Protein AF-A0A1I3LS61-F1 (afdb_monomer_lite)

Radius of gyration: 24.33 Å; chains: 1; bounding box: 81×46×61 Å

Secondary structure (DSSP, 8-state):
------------------------GGGGSSS--HHHHHHHH-TT-EEE-TTEEEEE--SS-EEEPPB-TTTT--SS--SSPPPTT--B--EEEEE--SS---EEESS-----EEETTEEEPPS-EEE-SS-TT--EEE-

pLDDT: mean 87.8, std 16.83, range [38.44, 98.31]

Sequence (139 aa):
MRILTFLAALTISASSALAAEEPSGCDKFKWPIERERAALTAPDREKLASGSERPALPSTAVTLGLVTPADARLPTPPERAPKDGSFAGFASFKTAKAGLYTISLSAGAWIDVVQDGHVLKPVAFSGATDCDGIRKTVK

Structure (mmCIF, N/CA/C/O backbone):
data_AF-A0A1I3LS61-F1
#
_entry.id   AF-A0A1I3LS61-F1
#
loop_
_atom_site.group_PDB
_atom_site.id
_atom_site.type_symbol
_atom_site.label_atom_id
_atom_site.label_alt_id
_atom_site.label_comp_id
_atom_site.label_asym_id
_atom_site.label_entity_id
_atom_site.label_seq_id
_atom_site.pdbx_PDB_ins_code
_atom_site.Cartn_x
_atom_site.Cartn_y
_atom_site.Cartn_z
_atom_site.occupancy
_atom_site.B_iso_or_equiv
_atom_site.auth_seq_id
_atom_site.auth_comp_id
_atom_site.auth_asym_id
_atom_site.auth_atom_id
_atom_site.pdbx_PDB_model_num
ATOM 1 N N . MET A 1 1 ? 64.970 28.978 -42.389 1.00 38.44 1 MET A N 1
ATOM 2 C CA . MET A 1 1 ? 64.380 29.593 -41.182 1.00 38.44 1 MET A CA 1
ATOM 3 C C . MET A 1 1 ? 62.872 29.354 -41.237 1.00 38.44 1 MET A C 1
ATOM 5 O O . MET A 1 1 ? 62.193 30.013 -42.008 1.00 38.44 1 MET A O 1
ATOM 9 N N . ARG A 1 2 ? 62.370 28.301 -40.579 1.00 39.59 2 ARG A N 1
ATOM 10 C CA . ARG A 1 2 ? 60.947 27.908 -40.586 1.00 39.59 2 ARG A CA 1
ATOM 11 C C . ARG A 1 2 ? 60.461 27.939 -39.141 1.00 39.59 2 ARG A C 1
ATOM 13 O O . ARG A 1 2 ? 60.892 27.119 -38.341 1.00 39.59 2 ARG A O 1
ATOM 20 N N . ILE A 1 3 ? 59.644 28.934 -38.817 1.00 45.19 3 ILE A N 1
ATOM 21 C CA . ILE A 1 3 ? 59.057 29.126 -37.491 1.00 45.19 3 ILE A CA 1
ATOM 22 C C . ILE A 1 3 ? 57.801 28.247 -37.446 1.00 45.19 3 ILE A C 1
ATOM 24 O O . ILE A 1 3 ? 56.848 28.512 -38.173 1.00 45.19 3 ILE A O 1
ATOM 28 N N . LEU A 1 4 ? 57.832 27.166 -36.662 1.00 46.03 4 LEU A N 1
ATOM 29 C CA . LEU A 1 4 ? 56.646 26.367 -36.342 1.00 46.03 4 LEU A CA 1
ATOM 30 C C . LEU A 1 4 ? 56.021 26.925 -35.062 1.00 46.03 4 LEU A C 1
ATOM 32 O O . LEU A 1 4 ? 56.572 26.766 -33.975 1.00 46.03 4 LEU A O 1
ATOM 36 N N . THR A 1 5 ? 54.864 27.561 -35.192 1.00 50.69 5 THR A N 1
ATOM 37 C CA . THR A 1 5 ? 54.013 27.967 -34.071 1.00 50.69 5 THR A CA 1
ATOM 38 C C . THR A 1 5 ? 53.056 26.813 -33.762 1.00 50.69 5 THR A C 1
ATOM 40 O O . THR A 1 5 ? 52.134 26.554 -34.531 1.00 50.69 5 THR A O 1
ATOM 43 N N . PHE A 1 6 ? 53.277 26.090 -32.661 1.00 49.38 6 PHE A N 1
ATOM 44 C CA . PHE A 1 6 ? 52.322 25.097 -32.156 1.00 49.38 6 PHE A CA 1
ATOM 45 C C . PHE A 1 6 ? 51.316 25.786 -31.227 1.00 49.38 6 PHE A C 1
ATOM 47 O O . PHE A 1 6 ? 51.675 26.266 -30.154 1.00 49.38 6 PHE A O 1
ATOM 54 N N . LEU A 1 7 ? 50.055 25.842 -31.654 1.00 53.06 7 LEU A N 1
ATOM 55 C CA . LEU A 1 7 ? 48.931 26.330 -30.859 1.00 53.06 7 LEU A CA 1
ATOM 56 C C . LEU A 1 7 ? 48.387 25.157 -30.024 1.00 53.06 7 LEU A C 1
ATOM 58 O O . LEU A 1 7 ? 47.778 24.237 -30.567 1.00 53.06 7 LEU A O 1
ATOM 62 N N . ALA A 1 8 ? 48.641 25.155 -28.716 1.00 53.56 8 ALA A N 1
ATOM 63 C CA . ALA A 1 8 ? 48.091 24.158 -27.800 1.00 53.56 8 ALA A CA 1
ATOM 64 C C . ALA A 1 8 ? 46.661 24.560 -27.397 1.00 53.56 8 ALA A C 1
ATOM 66 O O . ALA A 1 8 ? 46.466 25.478 -26.603 1.00 53.56 8 ALA A O 1
ATOM 67 N N . ALA A 1 9 ? 45.658 23.890 -27.966 1.00 54.06 9 ALA A N 1
ATOM 68 C CA . ALA A 1 9 ? 44.264 24.031 -27.559 1.00 54.06 9 ALA A CA 1
ATOM 69 C C . ALA A 1 9 ? 43.999 23.155 -26.323 1.00 54.06 9 ALA A C 1
ATOM 71 O O . ALA A 1 9 ? 44.000 21.928 -26.408 1.00 54.06 9 ALA A O 1
ATOM 72 N N . LEU A 1 10 ? 43.795 23.790 -25.168 1.00 56.31 10 LEU A N 1
ATOM 73 C CA . LEU A 1 10 ? 43.453 23.126 -23.912 1.00 56.31 10 LEU A CA 1
ATOM 74 C C . LEU A 1 10 ? 41.935 22.883 -23.870 1.00 56.31 10 LEU A C 1
ATOM 76 O O . LEU A 1 10 ? 41.158 23.781 -23.550 1.00 56.31 10 LEU A O 1
ATOM 80 N N . THR A 1 11 ? 41.493 21.679 -24.231 1.00 54.91 11 THR A N 1
ATOM 81 C CA . THR A 1 11 ? 40.091 21.263 -24.090 1.00 54.91 11 THR A CA 1
ATOM 82 C C . THR A 1 11 ? 39.807 20.902 -22.633 1.00 54.91 11 THR A C 1
ATOM 84 O O . THR A 1 11 ? 40.302 19.893 -22.134 1.00 54.91 11 THR A O 1
ATOM 87 N N . ILE A 1 12 ? 39.013 21.725 -21.946 1.00 57.09 12 ILE A N 1
ATOM 88 C CA . ILE A 1 12 ? 38.496 21.425 -20.606 1.00 57.09 12 ILE A CA 1
ATOM 89 C C . ILE A 1 12 ? 37.321 20.457 -20.768 1.00 57.09 12 ILE A C 1
ATOM 91 O O . ILE A 1 12 ? 36.214 20.850 -21.131 1.00 57.09 12 ILE A O 1
ATOM 95 N N . SER A 1 13 ? 37.576 19.176 -20.520 1.00 51.88 13 SER A N 1
ATOM 96 C CA . SER A 1 13 ? 36.548 18.142 -20.422 1.00 51.88 13 SER A CA 1
ATOM 97 C C . SER A 1 13 ? 35.765 18.351 -19.124 1.00 51.88 13 SER A C 1
ATOM 99 O O . SER A 1 13 ? 36.249 18.024 -18.041 1.00 51.88 13 SER A O 1
ATOM 101 N N . ALA A 1 14 ? 34.562 18.918 -19.208 1.00 55.56 14 ALA A N 1
ATOM 102 C CA . ALA A 1 14 ? 33.636 18.948 -18.084 1.00 55.56 14 ALA A CA 1
ATOM 103 C C . ALA A 1 14 ? 33.076 17.532 -17.870 1.00 55.56 14 ALA A C 1
ATOM 105 O O . ALA A 1 14 ? 32.108 17.133 -18.514 1.00 55.56 14 ALA A O 1
ATOM 106 N N . SER A 1 15 ? 33.707 16.755 -16.990 1.00 53.47 15 SER A N 1
ATOM 107 C CA . SER A 1 15 ? 33.138 15.501 -16.498 1.00 53.47 15 SER A CA 1
ATOM 108 C C . SER A 1 15 ? 31.867 15.830 -15.723 1.00 53.47 15 SER A C 1
ATOM 110 O O . SER A 1 15 ? 31.925 16.343 -14.606 1.00 53.47 15 SER A O 1
ATOM 112 N N . SER A 1 16 ? 30.709 15.568 -16.324 1.00 52.84 16 SER A N 1
ATOM 113 C CA . SER A 1 16 ? 29.441 15.550 -15.605 1.00 52.84 16 SER A CA 1
ATOM 114 C C . SER A 1 16 ? 29.569 14.518 -14.490 1.00 52.84 16 SER A C 1
ATOM 116 O O . SER A 1 16 ? 29.698 13.324 -14.758 1.00 52.84 16 SER A O 1
ATOM 118 N N . ALA A 1 17 ? 29.589 14.973 -13.240 1.00 48.19 17 ALA A N 1
ATOM 119 C CA . ALA A 1 17 ? 29.419 14.090 -12.104 1.00 48.19 17 ALA A CA 1
ATOM 120 C C . ALA A 1 17 ? 28.024 13.467 -12.231 1.00 48.19 17 ALA A C 1
ATOM 122 O O . ALA A 1 17 ? 27.020 14.111 -11.928 1.00 48.19 17 ALA A O 1
ATOM 123 N N . LEU A 1 18 ? 27.952 12.232 -12.737 1.00 52.84 18 LEU A N 1
ATOM 124 C CA . LEU A 1 18 ? 26.812 11.372 -12.462 1.00 52.84 18 LEU A CA 1
ATOM 125 C C . LEU A 1 18 ? 26.766 11.273 -10.940 1.00 52.84 18 LEU A C 1
ATOM 127 O O . LEU A 1 18 ? 27.695 10.742 -10.330 1.00 52.84 18 LEU A O 1
ATOM 131 N N . ALA A 1 19 ? 25.731 11.847 -10.331 1.00 49.91 19 ALA A N 1
ATOM 132 C CA . ALA A 1 19 ? 25.389 11.517 -8.964 1.00 49.91 19 ALA A CA 1
ATOM 133 C C . ALA A 1 19 ? 25.301 9.990 -8.911 1.00 49.91 19 ALA A C 1
ATOM 135 O O . ALA A 1 19 ? 24.466 9.393 -9.590 1.00 49.91 19 ALA A O 1
ATOM 136 N N . ALA A 1 20 ? 26.229 9.362 -8.195 1.00 45.91 20 ALA A N 1
ATOM 137 C CA . ALA A 1 20 ? 26.089 7.970 -7.837 1.00 45.91 20 ALA A CA 1
ATOM 138 C C . ALA A 1 20 ? 24.802 7.897 -7.013 1.00 45.91 20 ALA A C 1
ATOM 140 O O . ALA A 1 20 ? 24.773 8.395 -5.888 1.00 45.91 20 ALA A O 1
ATOM 141 N N . GLU A 1 21 ? 23.723 7.372 -7.601 1.00 57.03 21 GLU A N 1
ATOM 142 C CA . GLU A 1 21 ? 22.614 6.844 -6.817 1.00 57.03 21 GLU A CA 1
ATOM 143 C C . GLU A 1 21 ? 23.266 5.921 -5.783 1.00 57.03 21 GLU A C 1
ATOM 145 O O . GLU A 1 21 ? 23.951 4.959 -6.148 1.00 57.03 21 GLU A O 1
ATOM 150 N N . GLU A 1 22 ? 23.144 6.276 -4.498 1.00 53.03 22 GLU A N 1
ATOM 151 C CA . GLU A 1 22 ? 23.471 5.366 -3.402 1.00 53.03 22 GLU A CA 1
ATOM 152 C C . GLU A 1 22 ? 22.877 3.997 -3.732 1.00 53.03 22 GLU A C 1
ATOM 154 O O . GLU A 1 22 ? 21.812 3.963 -4.357 1.00 53.03 22 GLU A O 1
ATOM 159 N N . PRO A 1 23 ? 23.547 2.883 -3.380 1.00 54.06 23 PRO A N 1
ATOM 160 C CA . PRO A 1 23 ? 23.115 1.552 -3.775 1.00 54.06 23 PRO A CA 1
ATOM 161 C C . PRO A 1 23 ? 21.721 1.319 -3.208 1.00 54.06 23 PRO A C 1
ATOM 163 O O . PRO A 1 23 ? 21.549 0.935 -2.056 1.00 54.06 23 PRO A O 1
ATOM 166 N N . SER A 1 24 ? 20.715 1.631 -4.017 1.00 67.19 24 SER A N 1
ATOM 167 C CA . SER A 1 24 ? 19.334 1.544 -3.618 1.00 67.19 24 SER A CA 1
ATOM 168 C C . SER A 1 24 ? 19.100 0.062 -3.394 1.00 67.19 24 SER A C 1
ATOM 170 O O . SER A 1 24 ? 19.291 -0.723 -4.326 1.00 67.19 24 SER A O 1
ATOM 172 N N . GLY A 1 25 ? 18.657 -0.340 -2.207 1.00 86.81 25 GLY A N 1
ATOM 173 C CA . GLY A 1 25 ? 18.276 -1.727 -1.924 1.00 86.81 25 GLY A CA 1
ATOM 174 C C . GLY A 1 25 ? 17.092 -2.211 -2.767 1.00 86.81 25 GLY A C 1
ATOM 175 O O . GLY A 1 25 ? 16.535 -3.281 -2.535 1.00 86.81 25 GLY A O 1
ATOM 176 N N . CYS A 1 26 ? 16.683 -1.430 -3.767 1.00 92.12 26 CYS A N 1
ATOM 177 C CA . CYS A 1 26 ? 15.722 -1.785 -4.789 1.00 92.12 26 CYS A CA 1
ATOM 178 C C . CYS A 1 26 ? 16.147 -3.030 -5.591 1.00 92.12 26 CYS A C 1
ATOM 180 O O . CYS A 1 26 ? 15.276 -3.737 -6.093 1.00 92.12 26 CYS A O 1
ATOM 182 N N . ASP A 1 27 ? 17.442 -3.363 -5.654 1.00 92.06 27 ASP A N 1
ATOM 183 C CA . ASP A 1 27 ? 17.935 -4.619 -6.243 1.00 92.06 27 ASP A CA 1
ATOM 184 C C . ASP A 1 27 ? 17.527 -5.869 -5.436 1.00 92.06 27 ASP A C 1
ATOM 186 O O . ASP A 1 27 ? 17.539 -6.982 -5.961 1.00 92.06 27 ASP A O 1
ATOM 190 N N . LYS A 1 28 ? 17.132 -5.709 -4.163 1.00 93.88 28 LYS A N 1
ATOM 191 C CA . LYS A 1 28 ? 16.687 -6.815 -3.296 1.00 93.88 28 LYS A CA 1
ATOM 192 C C . LYS A 1 28 ? 15.271 -7.287 -3.593 1.00 93.88 28 LYS A C 1
ATOM 194 O O . LYS A 1 28 ? 14.823 -8.279 -3.007 1.00 93.88 28 LYS A O 1
ATOM 199 N N . PHE A 1 29 ? 14.545 -6.608 -4.481 1.00 96.19 29 PHE A N 1
ATOM 200 C CA . PHE A 1 29 ? 13.239 -7.088 -4.895 1.00 96.19 29 PHE A CA 1
ATOM 201 C C . PHE A 1 29 ? 13.365 -8.329 -5.786 1.00 96.19 29 PHE A C 1
ATOM 203 O O . PHE A 1 29 ? 14.211 -8.423 -6.666 1.00 96.19 29 PHE A O 1
ATOM 210 N N . LYS A 1 30 ? 12.466 -9.296 -5.586 1.00 97.06 30 LYS A N 1
ATOM 211 C CA . LYS A 1 30 ? 12.414 -10.551 -6.353 1.00 97.06 30 LYS A CA 1
ATOM 212 C C . LYS A 1 30 ? 11.970 -10.358 -7.815 1.00 97.06 30 LYS A C 1
ATOM 214 O O . LYS A 1 30 ? 11.931 -11.330 -8.564 1.00 97.06 30 LYS A O 1
ATOM 219 N N . TRP A 1 31 ? 11.548 -9.153 -8.197 1.00 95.75 31 TRP A N 1
ATOM 220 C CA . TRP A 1 31 ? 11.105 -8.782 -9.542 1.00 95.75 31 TRP A CA 1
ATOM 221 C C . TRP A 1 31 ? 11.282 -7.270 -9.769 1.00 95.75 31 TRP A C 1
ATOM 223 O O . TRP A 1 31 ? 11.422 -6.545 -8.783 1.00 95.75 31 TRP A O 1
ATOM 233 N N . PRO A 1 32 ? 11.246 -6.793 -11.031 1.00 95.69 32 PRO A N 1
ATOM 234 C CA . PRO A 1 32 ? 11.338 -5.364 -11.350 1.00 95.69 32 PRO A CA 1
ATOM 235 C C . PRO A 1 32 ? 10.209 -4.552 -10.697 1.00 95.69 32 PRO A C 1
ATOM 237 O O . PRO A 1 32 ? 9.065 -5.013 -10.674 1.00 95.69 32 PRO A O 1
ATOM 240 N N . ILE A 1 33 ? 10.523 -3.369 -10.160 1.00 96.56 33 ILE A N 1
ATOM 241 C CA . ILE A 1 33 ? 9.583 -2.523 -9.390 1.00 96.56 33 ILE A CA 1
ATOM 242 C C . ILE A 1 33 ? 9.494 -1.077 -9.883 1.00 96.56 33 ILE A C 1
ATOM 244 O O . ILE A 1 33 ? 8.905 -0.223 -9.220 1.00 96.56 33 ILE A O 1
ATOM 248 N N . GLU A 1 34 ? 10.097 -0.768 -11.026 1.00 95.62 34 GLU A N 1
ATOM 249 C CA . GLU A 1 34 ? 10.276 0.598 -11.519 1.00 95.62 34 GLU A CA 1
ATOM 250 C C . GLU A 1 34 ? 8.922 1.270 -11.756 1.00 95.62 34 GLU A C 1
ATOM 252 O O . GLU A 1 34 ? 8.722 2.422 -11.372 1.00 95.62 34 GLU A O 1
ATOM 257 N N . ARG A 1 35 ? 7.961 0.523 -12.317 1.00 96.50 35 ARG A N 1
ATOM 258 C CA . ARG A 1 35 ? 6.592 0.996 -12.551 1.00 96.50 35 ARG A CA 1
ATOM 259 C C . ARG A 1 35 ? 5.894 1.347 -11.238 1.00 96.50 35 ARG A C 1
ATOM 261 O O . ARG A 1 35 ? 5.283 2.408 -11.122 1.00 96.50 35 ARG A O 1
ATOM 268 N N . GLU A 1 36 ? 5.954 0.451 -10.259 1.00 96.81 36 GLU A N 1
ATOM 269 C CA . GLU A 1 36 ? 5.279 0.607 -8.972 1.00 96.81 36 GLU A CA 1
ATOM 270 C C . GLU A 1 36 ? 5.902 1.745 -8.164 1.00 96.81 36 GLU A C 1
ATOM 272 O O . GLU A 1 36 ? 5.172 2.563 -7.606 1.00 96.81 36 GLU A O 1
ATOM 277 N N . ARG A 1 37 ? 7.237 1.834 -8.138 1.00 97.19 37 ARG A N 1
ATOM 278 C CA . ARG A 1 37 ? 7.965 2.923 -7.479 1.00 97.19 37 ARG A CA 1
ATOM 279 C C . ARG A 1 37 ? 7.637 4.263 -8.123 1.00 97.19 37 ARG A C 1
ATOM 281 O O . ARG A 1 37 ? 7.280 5.184 -7.399 1.00 97.19 37 ARG A O 1
ATOM 288 N N . ALA A 1 38 ? 7.670 4.354 -9.455 1.00 97.25 38 ALA A N 1
ATOM 289 C CA . ALA A 1 38 ? 7.326 5.580 -10.173 1.00 97.25 38 ALA A CA 1
ATOM 290 C C . ALA A 1 38 ? 5.905 6.057 -9.838 1.00 97.25 38 ALA A C 1
ATOM 292 O O . ALA A 1 38 ? 5.714 7.231 -9.522 1.00 97.25 38 ALA A O 1
ATOM 293 N N . ALA A 1 39 ? 4.924 5.146 -9.822 1.00 97.62 39 ALA A N 1
ATOM 294 C CA . ALA A 1 39 ? 3.557 5.472 -9.421 1.00 97.62 39 ALA A CA 1
ATOM 295 C C . ALA A 1 39 ? 3.480 5.931 -7.952 1.00 97.62 39 ALA A C 1
ATOM 297 O O . ALA A 1 39 ? 2.806 6.911 -7.645 1.00 97.62 39 ALA A O 1
ATOM 298 N N . LEU A 1 40 ? 4.188 5.257 -7.038 1.00 97.75 40 LEU A N 1
ATOM 299 C CA . LEU A 1 40 ? 4.201 5.594 -5.611 1.00 97.75 40 LEU A CA 1
ATOM 300 C C . LEU A 1 40 ? 4.915 6.913 -5.296 1.00 97.75 40 LEU A C 1
ATOM 302 O O . LEU A 1 40 ? 4.609 7.511 -4.267 1.00 97.75 40 LEU A O 1
ATOM 306 N N . THR A 1 41 ? 5.828 7.383 -6.145 1.00 96.56 41 THR A N 1
ATOM 307 C CA . THR A 1 41 ? 6.524 8.670 -5.977 1.00 96.56 41 THR A CA 1
ATOM 308 C C . THR A 1 41 ? 5.896 9.813 -6.769 1.00 96.56 41 THR A C 1
ATOM 310 O O . THR A 1 41 ? 6.294 10.963 -6.589 1.00 96.56 41 THR A O 1
ATOM 313 N N . ALA A 1 42 ? 4.919 9.528 -7.631 1.00 97.56 42 ALA A N 1
ATOM 314 C CA . ALA A 1 42 ? 4.281 10.540 -8.457 1.00 97.56 42 ALA A CA 1
ATOM 315 C C . ALA A 1 42 ? 3.521 11.588 -7.605 1.00 97.56 42 ALA A C 1
ATOM 317 O O . ALA A 1 42 ? 3.004 11.276 -6.519 1.00 97.56 42 ALA A O 1
ATOM 318 N N . PRO A 1 43 ? 3.458 12.853 -8.060 1.00 96.50 43 PRO A N 1
ATOM 319 C CA . PRO A 1 43 ? 2.778 13.927 -7.335 1.00 96.50 43 PRO A CA 1
ATOM 320 C C . PRO A 1 43 ? 1.248 13.906 -7.498 1.00 96.50 43 PRO A C 1
ATOM 322 O O . PRO A 1 43 ? 0.550 14.588 -6.756 1.00 96.50 43 PRO A O 1
ATOM 325 N N . ASP A 1 44 ? 0.717 13.127 -8.439 1.00 95.94 44 ASP A N 1
ATOM 326 C CA . ASP A 1 44 ? -0.699 13.058 -8.828 1.00 95.94 44 ASP A CA 1
ATOM 327 C C . ASP A 1 44 ? -1.525 12.047 -8.007 1.00 95.94 44 ASP A C 1
ATOM 329 O O . ASP A 1 44 ? -2.623 11.645 -8.399 1.00 95.94 44 ASP A O 1
ATOM 333 N N . ARG A 1 45 ? -1.006 11.630 -6.847 1.00 96.81 45 ARG A N 1
ATOM 334 C CA . ARG A 1 45 ? -1.658 10.650 -5.977 1.00 96.81 45 ARG A CA 1
ATOM 335 C C . ARG A 1 45 ? -2.868 11.254 -5.279 1.00 96.81 45 ARG A C 1
ATOM 337 O O . ARG A 1 45 ? -2.730 12.083 -4.375 1.00 96.81 45 ARG A O 1
ATOM 344 N N . 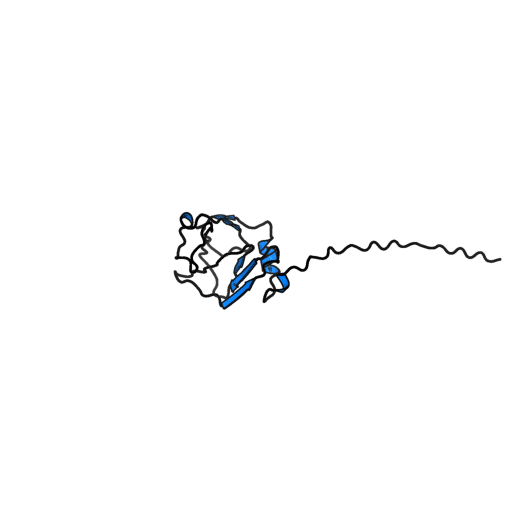GLU A 1 46 ? -4.055 10.775 -5.639 1.00 96.62 46 GLU A N 1
ATOM 345 C CA . GLU A 1 46 ? -5.289 11.122 -4.934 1.00 96.62 46 GLU A CA 1
ATOM 346 C C . GLU A 1 46 ? -5.202 10.687 -3.461 1.00 96.62 46 GLU A C 1
ATOM 348 O O . GLU A 1 46 ? -4.673 9.621 -3.133 1.00 96.62 46 GLU A O 1
ATOM 353 N N . LYS A 1 47 ? -5.748 11.505 -2.557 1.00 97.94 47 LYS A N 1
ATOM 354 C CA . LYS A 1 47 ? -5.902 11.150 -1.144 1.00 97.94 47 LYS A CA 1
ATOM 355 C C . LYS A 1 47 ? -7.246 10.462 -0.924 1.00 97.94 47 LYS A C 1
ATOM 357 O O . LYS A 1 47 ? -8.291 11.040 -1.211 1.00 97.94 47 LYS A O 1
ATOM 362 N N . LEU A 1 48 ? -7.219 9.263 -0.356 1.00 98.31 48 LEU A N 1
ATOM 363 C CA . LEU A 1 48 ? -8.408 8.528 0.065 1.00 98.31 48 LEU A CA 1
ATOM 364 C C . LEU A 1 48 ? -8.494 8.533 1.588 1.00 98.31 48 LEU A C 1
ATOM 366 O O . LEU A 1 48 ? -7.521 8.200 2.258 1.00 98.31 48 LEU A O 1
ATOM 370 N N . ALA A 1 49 ? -9.652 8.874 2.147 1.00 98.19 49 ALA A N 1
ATOM 371 C CA . ALA A 1 49 ? -9.914 8.632 3.564 1.00 98.19 49 ALA A CA 1
ATOM 372 C C . ALA A 1 49 ? -10.134 7.129 3.810 1.00 98.19 49 ALA A C 1
ATOM 374 O O . ALA A 1 49 ? -10.604 6.422 2.913 1.00 98.19 49 ALA A O 1
ATOM 375 N N . SER A 1 50 ? -9.849 6.638 5.018 1.00 98.19 50 SER A N 1
ATOM 376 C CA . SER A 1 50 ? -10.257 5.280 5.396 1.00 98.19 50 SER A CA 1
ATOM 377 C C . SER A 1 50 ? -11.768 5.103 5.221 1.00 98.19 50 SER A C 1
ATOM 379 O O . SER A 1 50 ? -12.543 5.995 5.562 1.00 98.19 50 SER A O 1
ATOM 381 N N . GLY A 1 51 ? -12.180 3.960 4.677 1.00 97.88 51 GLY A N 1
ATOM 382 C CA . GLY A 1 51 ? -13.571 3.672 4.335 1.00 97.88 51 GLY A CA 1
ATOM 383 C C . GLY A 1 51 ? -14.033 4.266 3.006 1.00 97.88 51 GLY A C 1
ATOM 384 O O . GLY A 1 51 ? -15.208 4.143 2.671 1.00 97.88 51 GLY A O 1
ATOM 385 N N . SER A 1 52 ? -13.136 4.890 2.231 1.00 97.88 52 SER A N 1
ATOM 386 C CA . SER A 1 52 ? -13.476 5.371 0.889 1.00 97.88 52 SER A CA 1
ATOM 387 C C . SER A 1 52 ? -13.881 4.215 -0.017 1.00 97.88 52 SER A C 1
ATOM 389 O O . SER A 1 52 ? -13.167 3.220 -0.132 1.00 97.88 52 SER A O 1
ATOM 391 N N . GLU A 1 53 ? -14.974 4.408 -0.743 1.00 97.12 53 GLU A N 1
ATOM 392 C CA . GLU A 1 53 ? -15.425 3.498 -1.785 1.00 97.12 53 GLU A CA 1
ATOM 393 C C . GLU A 1 53 ? -15.243 4.131 -3.162 1.00 97.12 53 GLU A C 1
ATOM 395 O O . GLU A 1 53 ? -15.527 5.315 -3.358 1.00 97.12 53 GLU A O 1
ATOM 400 N N . ARG A 1 54 ? -14.761 3.344 -4.128 1.00 97.00 54 ARG A N 1
ATOM 401 C CA . ARG A 1 54 ? -14.542 3.783 -5.507 1.00 97.00 54 ARG A CA 1
ATOM 402 C C . ARG A 1 54 ? -15.184 2.821 -6.505 1.00 97.00 54 ARG A C 1
ATOM 404 O O . ARG A 1 54 ? -15.177 1.608 -6.291 1.00 97.00 54 ARG A O 1
ATOM 411 N N . PRO A 1 55 ? -15.728 3.331 -7.623 1.00 96.00 55 PRO A N 1
ATOM 412 C CA . PRO A 1 55 ? -16.388 2.483 -8.612 1.00 96.00 55 PRO A CA 1
ATOM 413 C C . PRO A 1 55 ? -15.404 1.548 -9.327 1.00 96.00 55 PRO A C 1
ATOM 415 O O . PRO A 1 55 ? -15.780 0.445 -9.712 1.00 96.00 55 PRO A O 1
ATOM 418 N N . ALA A 1 56 ? -14.144 1.959 -9.475 1.00 95.12 56 ALA A N 1
ATOM 419 C CA . ALA A 1 56 ? -13.100 1.222 -10.177 1.00 95.12 56 ALA A CA 1
ATOM 420 C C . ALA A 1 56 ? -11.736 1.434 -9.510 1.00 95.12 56 ALA A C 1
ATOM 422 O O . ALA A 1 56 ? -11.554 2.374 -8.733 1.00 95.12 56 ALA A O 1
ATOM 423 N N . LEU A 1 57 ? -10.783 0.563 -9.842 1.00 94.50 57 LEU A N 1
ATOM 424 C CA . LEU A 1 57 ? -9.383 0.706 -9.444 1.00 94.50 57 LEU A CA 1
ATOM 425 C C . LEU A 1 57 ? -8.775 2.011 -9.995 1.00 94.50 57 LEU A C 1
ATOM 427 O O . LEU A 1 57 ? -9.085 2.392 -11.128 1.00 94.50 57 LEU A O 1
ATOM 431 N N . PRO A 1 58 ? -7.902 2.686 -9.228 1.00 93.44 58 PRO A N 1
ATOM 432 C CA . PRO A 1 58 ? -7.285 3.931 -9.661 1.00 93.44 58 PRO A CA 1
ATOM 433 C C . PRO A 1 58 ? -6.268 3.675 -10.782 1.00 93.44 58 PRO A C 1
ATOM 435 O O . PRO A 1 58 ? -5.598 2.641 -10.818 1.00 93.44 58 PRO A O 1
ATOM 438 N N . SER A 1 59 ? -6.136 4.633 -11.701 1.00 92.62 59 SER A N 1
ATOM 439 C CA . SER A 1 59 ? -5.122 4.598 -12.766 1.00 92.62 59 SER A CA 1
ATOM 440 C C . SER A 1 59 ? -3.727 5.005 -12.283 1.00 92.62 59 SER A C 1
ATOM 442 O O . SER A 1 59 ? -2.738 4.706 -12.950 1.00 92.62 59 SER A O 1
ATOM 444 N N . THR A 1 60 ? -3.648 5.678 -11.134 1.00 95.38 60 THR A N 1
ATOM 445 C CA . THR A 1 60 ? -2.421 6.126 -10.463 1.00 95.38 60 THR A CA 1
ATOM 446 C C . THR A 1 60 ? -2.357 5.545 -9.049 1.00 95.38 60 THR A C 1
ATOM 448 O O . THR A 1 60 ? -3.295 4.890 -8.585 1.00 95.38 60 THR A O 1
ATOM 451 N N . ALA A 1 61 ? -1.239 5.741 -8.345 1.00 97.44 61 ALA A N 1
ATOM 452 C CA . ALA A 1 61 ? -1.192 5.387 -6.931 1.00 97.44 61 ALA A CA 1
ATOM 453 C C . ALA A 1 61 ? -2.071 6.338 -6.102 1.00 97.44 61 ALA A C 1
ATOM 455 O O . ALA A 1 61 ? -2.366 7.462 -6.500 1.00 97.44 61 ALA A O 1
ATOM 456 N N . VAL A 1 62 ? -2.450 5.896 -4.908 1.00 98.19 62 VAL A N 1
ATOM 457 C CA . VAL A 1 62 ? -3.247 6.688 -3.966 1.00 98.19 62 VAL A CA 1
ATOM 458 C C . VAL A 1 62 ? -2.512 6.835 -2.643 1.00 98.19 62 VAL A C 1
ATOM 460 O O . VAL A 1 62 ? -1.714 5.982 -2.255 1.00 98.19 62 VAL A O 1
ATOM 463 N N . THR A 1 63 ? -2.804 7.916 -1.929 1.00 98.19 63 THR A N 1
ATOM 464 C CA . THR A 1 63 ? -2.416 8.087 -0.529 1.00 98.19 63 THR A CA 1
ATOM 465 C C . THR A 1 63 ? -3.607 7.720 0.346 1.00 98.19 63 THR A C 1
ATOM 467 O O . THR A 1 63 ? -4.585 8.463 0.398 1.00 98.19 63 THR A O 1
ATOM 470 N N . LEU A 1 64 ? -3.537 6.582 1.035 1.00 98.12 64 LEU A N 1
ATOM 471 C CA . LEU A 1 64 ? -4.576 6.172 1.979 1.00 98.12 64 LEU A CA 1
ATOM 472 C C . LEU A 1 64 ? -4.333 6.822 3.346 1.00 98.12 64 LEU A C 1
ATOM 474 O O . LEU A 1 64 ? -3.301 6.598 3.977 1.00 98.12 64 LEU A O 1
ATOM 478 N N . GLY A 1 65 ? -5.296 7.615 3.806 1.00 97.94 65 GLY A N 1
ATOM 479 C CA . GLY A 1 65 ? -5.335 8.134 5.164 1.00 97.94 65 GLY A CA 1
ATOM 480 C C . GLY A 1 65 ? -5.627 7.009 6.152 1.00 97.94 65 GLY A C 1
ATOM 481 O O . GLY A 1 65 ? -6.636 6.314 6.023 1.00 97.94 65 GLY A O 1
ATOM 482 N N . LEU A 1 66 ? -4.746 6.846 7.136 1.00 97.94 66 LEU A N 1
ATOM 483 C CA . LEU A 1 66 ? -4.905 5.878 8.215 1.00 97.94 66 LEU A CA 1
ATOM 484 C C . LEU A 1 66 ? -5.409 6.579 9.477 1.00 97.94 66 LEU A C 1
ATOM 486 O O . LEU A 1 66 ? -5.067 7.731 9.743 1.00 97.94 66 LEU A O 1
ATOM 490 N N . VAL A 1 67 ? -6.215 5.868 10.254 1.00 98.00 67 VAL A N 1
ATOM 491 C CA . VAL A 1 67 ? -6.799 6.320 11.523 1.00 98.00 67 VAL A CA 1
ATOM 492 C C . VAL A 1 67 ? -6.470 5.315 12.628 1.00 98.00 67 VAL A C 1
ATOM 494 O O . VAL A 1 67 ? -5.763 4.331 12.391 1.00 98.00 67 VAL A O 1
ATOM 497 N N . THR A 1 68 ? -6.943 5.550 13.855 1.00 96.38 68 THR A N 1
ATOM 498 C CA . THR A 1 68 ? -6.757 4.570 14.933 1.00 96.38 68 THR A CA 1
ATOM 499 C C . THR A 1 68 ? -7.409 3.231 14.552 1.00 96.38 68 THR A C 1
ATOM 501 O O . THR A 1 68 ? -8.413 3.223 13.835 1.00 96.38 68 THR A O 1
ATOM 504 N N . PRO A 1 69 ? -6.894 2.079 15.021 1.00 94.38 69 PRO A N 1
ATOM 505 C CA . PRO A 1 69 ? -7.474 0.780 14.686 1.00 94.38 69 PRO A CA 1
ATOM 506 C C . PRO A 1 69 ? -8.956 0.663 15.054 1.00 94.38 69 PRO A C 1
ATOM 508 O O . PRO A 1 69 ? -9.722 0.051 14.314 1.00 94.38 69 PRO A O 1
ATOM 511 N N . ALA A 1 70 ? -9.371 1.294 16.158 1.00 92.44 70 ALA A N 1
ATOM 512 C CA . ALA A 1 70 ? -10.775 1.367 16.533 1.00 92.44 70 ALA A CA 1
ATOM 513 C C . ALA A 1 70 ? -11.577 2.125 15.465 1.00 92.44 70 ALA A C 1
ATOM 515 O O . ALA A 1 70 ? -12.543 1.584 14.926 1.00 92.44 70 ALA A O 1
ATOM 516 N N . ASP A 1 71 ? -11.165 3.345 15.113 1.00 96.12 71 ASP A N 1
ATOM 517 C CA . ASP A 1 71 ? -11.880 4.227 14.176 1.00 96.12 71 ASP A CA 1
ATOM 518 C C . ASP A 1 71 ? -11.850 3.756 12.725 1.00 96.12 71 ASP A C 1
ATOM 520 O O . ASP A 1 71 ? -12.716 4.137 11.942 1.00 96.12 71 ASP A O 1
ATOM 524 N N . ALA A 1 72 ? -10.899 2.894 12.364 1.00 95.88 72 ALA A N 1
ATOM 525 C CA . ALA A 1 72 ? -10.782 2.366 11.011 1.00 95.88 72 ALA A CA 1
ATOM 526 C C . ALA A 1 72 ? -12.004 1.544 10.590 1.00 95.88 72 ALA A C 1
ATOM 528 O O . ALA A 1 72 ? -12.255 1.448 9.391 1.00 95.88 72 ALA A O 1
ATOM 529 N N . ARG A 1 73 ? -12.742 0.966 11.558 1.00 95.06 73 ARG A N 1
ATOM 530 C CA . ARG A 1 73 ? -13.956 0.158 11.334 1.00 95.06 73 ARG A CA 1
ATOM 531 C C . ARG A 1 73 ? -13.770 -0.813 10.157 1.00 95.06 73 ARG A C 1
ATOM 533 O O . ARG A 1 73 ? -14.564 -0.826 9.219 1.00 95.06 73 ARG A O 1
ATOM 540 N N . LEU A 1 74 ? -12.668 -1.570 10.193 1.00 94.81 74 LEU A N 1
ATOM 541 C CA . LEU A 1 74 ? -12.291 -2.482 9.115 1.00 94.81 74 LEU A CA 1
ATOM 542 C C . LEU A 1 74 ? -13.438 -3.468 8.818 1.00 94.81 74 LEU A C 1
ATOM 544 O O . LEU A 1 74 ? -14.072 -3.955 9.757 1.00 94.81 74 LEU A O 1
ATOM 548 N N . PRO A 1 75 ? -13.694 -3.792 7.537 1.00 92.88 75 PRO A N 1
ATOM 549 C CA . PRO A 1 75 ? -14.798 -4.673 7.149 1.00 92.88 75 PRO A CA 1
ATOM 550 C C . PRO A 1 75 ? -14.596 -6.119 7.621 1.00 92.88 75 PRO A C 1
ATOM 552 O O . PRO A 1 75 ? -15.560 -6.870 7.744 1.00 92.88 75 PRO A O 1
ATOM 555 N N . THR A 1 76 ? -13.351 -6.504 7.894 1.00 92.50 76 THR A N 1
ATOM 556 C CA . THR A 1 76 ? -12.967 -7.793 8.467 1.00 92.50 76 THR A CA 1
ATOM 557 C C . THR A 1 76 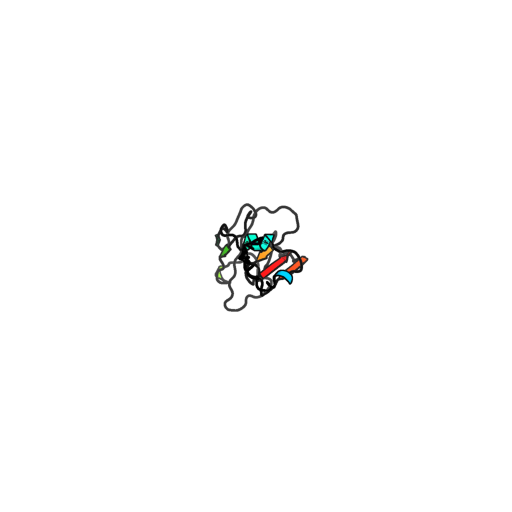? -11.945 -7.569 9.581 1.00 92.50 76 THR A C 1
ATOM 559 O O . THR A 1 76 ? -11.191 -6.590 9.532 1.00 92.50 76 THR A O 1
ATOM 562 N N . PRO A 1 77 ? -11.863 -8.468 10.578 1.00 92.44 77 PRO A N 1
ATOM 563 C CA . PRO A 1 77 ? -10.736 -8.480 11.500 1.00 92.44 77 PRO A CA 1
ATOM 564 C C . PRO A 1 77 ? -9.411 -8.592 10.725 1.00 92.44 77 PRO A C 1
ATOM 566 O O . PRO A 1 77 ? -9.357 -9.347 9.751 1.00 92.44 77 PRO A O 1
ATOM 569 N N . PRO A 1 78 ? -8.356 -7.863 11.125 1.00 90.81 78 PRO A N 1
ATOM 570 C CA . PRO A 1 78 ? -7.062 -7.957 10.461 1.00 90.81 78 PRO A CA 1
ATOM 571 C C . PRO A 1 78 ? -6.433 -9.332 10.706 1.00 90.81 78 PRO A C 1
ATOM 573 O O . PRO A 1 78 ? -6.496 -9.849 11.825 1.00 90.81 78 PRO A O 1
ATOM 576 N N . GLU A 1 79 ? -5.773 -9.911 9.697 1.00 91.19 79 GLU A N 1
ATOM 577 C CA . GLU A 1 79 ? -5.126 -11.230 9.854 1.00 91.19 79 GLU A CA 1
ATOM 578 C C . GLU A 1 79 ? -3.961 -11.184 10.848 1.00 91.19 79 GLU A C 1
ATOM 580 O O . GLU A 1 79 ? -3.644 -12.166 11.523 1.00 91.19 79 GLU A O 1
ATOM 585 N N . ARG A 1 80 ? -3.316 -10.019 10.955 1.00 88.00 80 ARG A N 1
ATOM 586 C CA . ARG A 1 80 ? -2.266 -9.764 11.932 1.00 88.00 80 ARG A CA 1
ATOM 587 C C . ARG A 1 80 ? -2.761 -8.795 12.991 1.00 88.00 80 ARG A C 1
ATOM 589 O O . ARG A 1 80 ? -3.122 -7.663 12.678 1.00 88.00 80 ARG A O 1
ATOM 596 N N . ALA A 1 81 ? -2.657 -9.214 14.251 1.00 87.69 81 ALA A N 1
ATOM 597 C CA . ALA A 1 81 ? -2.940 -8.354 15.392 1.00 87.69 81 ALA A CA 1
ATOM 598 C C . ALA A 1 81 ? -2.169 -7.017 15.275 1.00 87.69 81 ALA A C 1
ATOM 600 O O . ALA A 1 81 ? -0.939 -7.036 15.101 1.00 87.69 81 ALA A O 1
ATOM 601 N N . PRO A 1 82 ? -2.866 -5.867 15.351 1.00 88.06 82 PRO A N 1
ATOM 602 C CA . PRO A 1 82 ? -2.224 -4.563 15.369 1.00 88.06 82 PRO A CA 1
ATOM 603 C C . PRO A 1 82 ? -1.270 -4.453 16.560 1.00 88.06 82 PRO A C 1
ATOM 605 O O . PRO A 1 82 ? -1.560 -4.941 17.649 1.00 88.06 82 PRO A O 1
ATOM 608 N N . LYS A 1 83 ? -0.126 -3.800 16.354 1.00 90.88 83 LYS A N 1
ATOM 609 C CA . LYS A 1 83 ? 0.753 -3.409 17.464 1.00 90.88 83 LYS A CA 1
ATOM 610 C C . LYS A 1 83 ? 0.212 -2.138 18.118 1.00 90.88 83 LYS A C 1
ATOM 612 O O . LYS A 1 83 ? -0.445 -1.339 17.444 1.00 90.88 83 LYS A O 1
ATOM 617 N N . ASP A 1 84 ? 0.556 -1.906 19.377 1.00 89.94 84 ASP A N 1
ATOM 618 C CA . ASP A 1 84 ? 0.235 -0.645 20.048 1.00 89.94 84 ASP A CA 1
ATOM 619 C C . ASP A 1 84 ? 0.789 0.555 19.267 1.00 89.94 84 ASP A C 1
ATOM 621 O O . ASP A 1 84 ? 1.882 0.501 18.698 1.00 89.94 84 ASP A O 1
ATOM 625 N N . GLY A 1 85 ? -0.001 1.629 19.193 1.00 92.25 85 GLY A N 1
ATOM 626 C CA . GLY A 1 85 ? 0.345 2.839 18.438 1.00 92.25 85 GLY A CA 1
ATOM 627 C C . GLY A 1 85 ? 0.327 2.686 16.911 1.00 92.25 85 GLY A C 1
ATOM 628 O O . GLY A 1 85 ? 0.743 3.605 16.209 1.00 92.25 85 GLY A O 1
ATOM 629 N N . SER A 1 86 ? -0.132 1.548 16.377 1.00 95.44 86 SER A N 1
ATOM 630 C CA . SER A 1 86 ? -0.341 1.391 14.934 1.00 95.44 86 SER A CA 1
ATOM 631 C C . SER A 1 86 ? -1.607 2.103 14.451 1.00 95.44 86 SER A C 1
ATOM 633 O O . SER A 1 86 ? -2.484 2.465 15.233 1.00 95.44 86 SER A O 1
ATOM 635 N N . PHE A 1 87 ? -1.695 2.283 13.136 1.00 96.94 87 PHE A N 1
ATOM 636 C CA . PHE A 1 87 ? -2.851 2.847 12.450 1.00 96.94 87 PHE A CA 1
ATOM 637 C C . PHE A 1 87 ? -3.417 1.823 11.470 1.00 96.94 87 PHE A C 1
ATOM 639 O O . PHE A 1 87 ? -2.704 0.922 11.020 1.00 96.94 87 PHE A O 1
ATOM 646 N N . ALA A 1 88 ? -4.685 1.985 11.112 1.00 97.38 88 ALA A N 1
ATOM 647 C CA . ALA A 1 88 ? -5.357 1.147 10.134 1.00 97.38 88 ALA A CA 1
ATOM 648 C C . ALA A 1 88 ? -6.217 1.988 9.190 1.00 97.38 88 ALA A C 1
ATOM 650 O O . ALA A 1 88 ? -6.593 3.122 9.486 1.00 97.38 88 ALA A O 1
ATOM 651 N N . GLY A 1 89 ? -6.527 1.414 8.038 1.00 97.56 89 GLY A N 1
ATOM 652 C CA . GLY A 1 89 ? -7.463 1.991 7.096 1.00 97.56 89 GLY A CA 1
ATOM 653 C C . GLY A 1 89 ? -7.731 1.040 5.947 1.00 97.56 89 GLY A C 1
ATOM 654 O O . GLY A 1 89 ? -7.001 0.068 5.752 1.00 97.56 89 GLY A O 1
ATOM 655 N N . PHE A 1 90 ? -8.784 1.321 5.191 1.00 97.94 90 PHE A N 1
ATOM 656 C CA . PHE A 1 90 ? -9.140 0.538 4.014 1.00 97.94 90 PHE A CA 1
ATOM 657 C C . PHE A 1 90 ? -9.763 1.419 2.933 1.00 97.94 90 PHE A C 1
ATOM 659 O O . PHE A 1 90 ? -10.250 2.515 3.213 1.00 97.94 90 PHE A O 1
ATOM 666 N N . ALA A 1 91 ? -9.766 0.918 1.703 1.00 97.56 91 ALA A N 1
ATOM 667 C CA . ALA A 1 91 ? -10.572 1.442 0.610 1.00 97.56 91 ALA A CA 1
ATOM 668 C C . ALA A 1 91 ? -11.213 0.263 -0.130 1.00 97.56 91 ALA A C 1
ATOM 670 O O . ALA A 1 91 ? -10.591 -0.795 -0.253 1.00 97.56 91 ALA A O 1
ATOM 671 N N . SER A 1 92 ? -12.446 0.433 -0.604 1.00 97.19 92 SER A N 1
ATOM 672 C CA . SER A 1 92 ? -13.157 -0.570 -1.399 1.00 97.19 92 SER A CA 1
ATOM 673 C C . SER A 1 92 ? -13.242 -0.145 -2.863 1.00 97.19 92 SER A C 1
ATOM 675 O O . SER A 1 92 ? -13.397 1.033 -3.189 1.00 97.19 92 SER A O 1
ATOM 677 N N . PHE A 1 93 ? -13.164 -1.126 -3.758 1.00 96.00 93 PHE A N 1
ATOM 678 C CA . PHE A 1 93 ? -13.291 -0.928 -5.198 1.00 96.00 93 PHE A CA 1
ATOM 679 C C . PHE A 1 93 ? -14.398 -1.843 -5.714 1.00 96.00 93 PHE A C 1
ATOM 681 O O . PHE A 1 93 ? -14.311 -3.059 -5.564 1.00 96.00 93 PHE A O 1
ATOM 688 N N . LYS A 1 94 ? -15.458 -1.269 -6.295 1.00 94.88 94 LYS A N 1
ATOM 689 C CA . LYS A 1 94 ? -16.642 -2.037 -6.721 1.00 94.88 94 LYS A CA 1
ATOM 690 C C . LYS A 1 94 ? -16.388 -2.927 -7.929 1.00 94.88 94 LYS A C 1
ATOM 692 O O . LYS A 1 94 ? -17.063 -3.938 -8.090 1.00 94.88 94 LYS A O 1
ATOM 697 N N . THR A 1 95 ? -15.454 -2.536 -8.791 1.00 92.06 95 THR A N 1
ATOM 698 C CA . THR A 1 95 ? -15.135 -3.287 -10.001 1.00 92.06 95 THR A CA 1
ATOM 699 C C . THR A 1 95 ? -13.641 -3.560 -10.088 1.00 92.06 95 THR A C 1
ATOM 701 O O . THR A 1 95 ? -12.803 -2.665 -9.966 1.00 92.06 95 THR A O 1
AT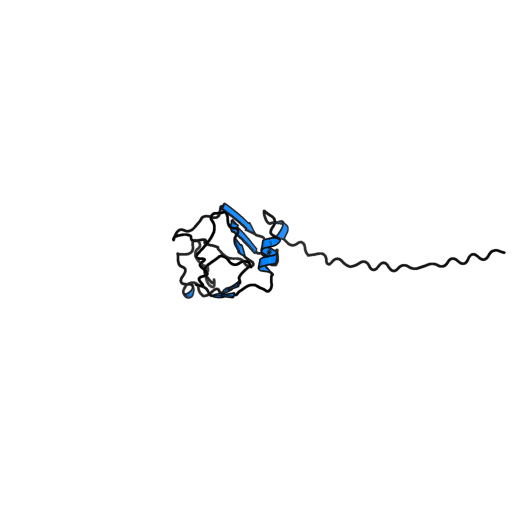OM 704 N N . ALA A 1 96 ? -13.323 -4.828 -10.323 1.00 91.56 96 ALA A N 1
ATOM 705 C CA . ALA A 1 96 ? -11.999 -5.323 -10.649 1.00 91.56 96 ALA A CA 1
ATOM 706 C C . ALA A 1 96 ? -12.164 -6.408 -11.719 1.00 91.56 96 ALA A C 1
ATOM 708 O O . ALA A 1 96 ? -13.116 -7.187 -11.691 1.00 91.56 96 ALA A O 1
ATOM 709 N N . LYS A 1 97 ? -11.259 -6.448 -12.697 1.00 94.38 97 LYS A N 1
ATOM 710 C CA . LYS A 1 97 ? -11.237 -7.526 -13.697 1.00 94.38 97 LYS A CA 1
ATOM 711 C C . LYS A 1 97 ? -10.670 -8.799 -13.063 1.00 94.38 97 LYS A C 1
ATOM 713 O O . LYS A 1 97 ? -9.825 -8.712 -12.176 1.00 94.38 97 LYS A O 1
ATOM 718 N N . ALA A 1 98 ? -11.079 -9.975 -13.526 1.00 94.50 98 ALA A N 1
ATOM 719 C CA . ALA A 1 98 ? -10.430 -11.212 -13.096 1.00 94.50 98 ALA A CA 1
ATOM 720 C C . ALA A 1 98 ? -8.944 -11.196 -13.497 1.00 94.50 98 ALA A C 1
ATOM 722 O O . ALA A 1 98 ? -8.613 -10.857 -14.635 1.00 94.50 98 ALA A O 1
ATOM 723 N N . GLY A 1 99 ? -8.054 -11.543 -12.569 1.00 95.31 99 GLY A N 1
ATOM 724 C CA . GLY A 1 99 ? -6.617 -11.561 -12.821 1.00 95.31 99 GLY A CA 1
ATOM 725 C C . GLY A 1 99 ? -5.780 -11.502 -11.550 1.00 95.31 99 GLY A C 1
ATOM 726 O O . GLY A 1 99 ? -6.306 -11.395 -10.444 1.00 95.31 99 GLY A O 1
ATOM 727 N N . LEU A 1 100 ? -4.461 -11.571 -11.734 1.00 95.06 100 LEU A N 1
ATOM 728 C CA . LEU A 1 100 ? -3.489 -11.376 -10.666 1.00 95.06 100 LEU A CA 1
ATOM 729 C C . LEU A 1 100 ? -3.221 -9.881 -10.482 1.00 95.06 100 LEU A C 1
ATOM 731 O O . LEU A 1 100 ? -2.905 -9.180 -11.446 1.00 95.06 100 LEU A O 1
ATOM 735 N N . TYR A 1 101 ? -3.306 -9.411 -9.242 1.00 95.88 101 TYR A N 1
ATOM 736 C CA . TYR A 1 101 ? -3.053 -8.021 -8.885 1.00 95.88 101 TYR A CA 1
ATOM 737 C C . TYR A 1 101 ? -1.744 -7.898 -8.130 1.00 95.88 101 TYR A C 1
ATOM 739 O O . TYR A 1 101 ? -1.416 -8.743 -7.312 1.00 95.88 101 TYR A O 1
ATOM 747 N N . THR A 1 102 ? -1.006 -6.823 -8.392 1.00 96.62 102 THR A N 1
ATOM 748 C CA . THR A 1 102 ? 0.145 -6.450 -7.566 1.00 96.62 102 THR A CA 1
ATOM 749 C C . THR A 1 102 ? -0.229 -5.236 -6.730 1.00 96.62 102 THR A C 1
ATOM 751 O O . THR A 1 102 ? -0.624 -4.210 -7.283 1.00 96.62 102 THR A O 1
ATOM 754 N N . ILE A 1 103 ? -0.090 -5.339 -5.411 1.00 97.50 103 ILE A N 1
ATOM 755 C CA . ILE A 1 103 ? -0.302 -4.240 -4.466 1.00 97.50 103 ILE A CA 1
ATOM 756 C C . ILE A 1 103 ? 1.053 -3.842 -3.899 1.00 97.50 103 ILE A C 1
ATOM 758 O O . ILE A 1 103 ? 1.730 -4.644 -3.253 1.00 97.50 103 ILE A O 1
ATOM 762 N N . SER A 1 104 ? 1.438 -2.590 -4.126 1.00 97.94 104 SER A N 1
ATOM 763 C CA . SER A 1 104 ? 2.718 -2.040 -3.683 1.00 97.94 104 SER A CA 1
ATOM 764 C C . SER A 1 104 ? 2.506 -0.899 -2.700 1.00 97.94 104 SER A C 1
ATOM 766 O O . SER A 1 104 ? 1.606 -0.080 -2.871 1.00 97.94 104 SER A O 1
ATOM 768 N N . LEU A 1 105 ? 3.346 -0.845 -1.670 1.00 98.12 105 LEU A N 1
ATOM 769 C CA . LEU A 1 105 ? 3.298 0.155 -0.612 1.00 98.12 105 LEU A CA 1
ATOM 770 C C . LEU A 1 105 ? 4.604 0.933 -0.549 1.00 98.12 105 LEU A C 1
ATOM 772 O O . LEU A 1 105 ? 5.687 0.345 -0.553 1.00 98.12 105 LEU A O 1
ATOM 776 N N . SER A 1 106 ? 4.489 2.248 -0.390 1.00 96.81 106 SER A N 1
ATOM 777 C CA . SER A 1 106 ? 5.619 3.138 -0.114 1.00 96.81 106 SER A CA 1
ATOM 778 C C . SER A 1 106 ? 6.162 2.986 1.311 1.00 96.81 106 SER A C 1
ATOM 780 O O . SER A 1 106 ? 7.330 3.270 1.548 1.00 96.81 106 SER A O 1
ATOM 782 N N . ALA A 1 107 ? 5.345 2.509 2.255 1.00 95.06 107 ALA A N 1
ATOM 783 C CA . ALA A 1 107 ? 5.697 2.355 3.664 1.00 95.06 107 ALA A CA 1
ATOM 784 C C . ALA A 1 107 ? 5.412 0.937 4.186 1.00 95.06 107 ALA A C 1
ATOM 786 O O . ALA A 1 107 ? 4.711 0.137 3.563 1.00 95.06 107 ALA A O 1
ATOM 787 N N . GLY A 1 108 ? 5.985 0.608 5.345 1.00 92.69 108 GLY A N 1
ATOM 788 C CA . GLY A 1 108 ? 5.821 -0.704 5.963 1.00 92.69 108 GLY A CA 1
ATOM 789 C C . GLY A 1 108 ? 4.422 -0.877 6.544 1.00 92.69 108 GLY A C 1
ATOM 790 O O . GLY A 1 108 ? 4.097 -0.242 7.540 1.00 92.69 108 GLY A O 1
ATOM 791 N N . ALA A 1 109 ? 3.628 -1.773 5.961 1.00 94.12 109 ALA A N 1
ATOM 792 C CA . ALA A 1 109 ? 2.315 -2.137 6.482 1.00 94.12 109 ALA A CA 1
ATOM 793 C C . ALA A 1 109 ? 1.987 -3.622 6.251 1.00 94.12 109 ALA A C 1
ATOM 795 O O . ALA A 1 109 ? 2.581 -4.315 5.410 1.00 94.12 109 ALA A O 1
ATOM 796 N N . TRP A 1 110 ? 1.034 -4.112 7.041 1.00 94.69 110 TRP A N 1
ATOM 797 C CA . TRP A 1 110 ? 0.322 -5.349 6.745 1.00 94.69 110 TRP A CA 1
ATOM 798 C C . TRP A 1 110 ? -0.747 -5.068 5.679 1.00 94.69 110 TRP A C 1
ATOM 800 O O . TRP A 1 110 ? -1.273 -3.960 5.629 1.00 94.69 110 TRP A O 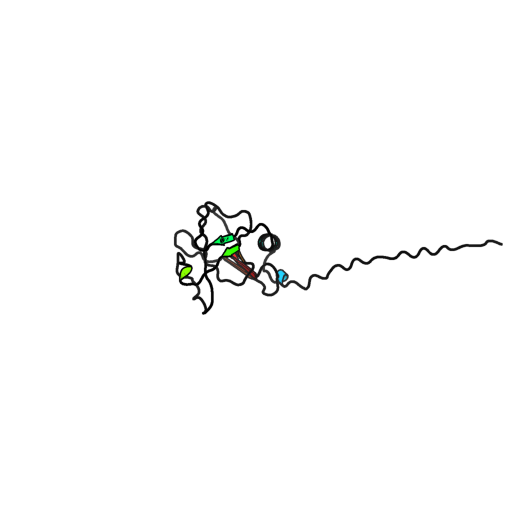1
ATOM 810 N N . ILE A 1 111 ? -1.008 -6.034 4.797 1.00 95.50 111 ILE A N 1
ATOM 811 C CA . ILE A 1 111 ? -1.986 -5.896 3.711 1.00 95.50 111 ILE A CA 1
ATOM 812 C C . ILE A 1 111 ? -2.912 -7.091 3.807 1.00 95.50 111 ILE A C 1
ATOM 814 O O . ILE A 1 111 ? -2.431 -8.214 3.676 1.00 95.50 111 ILE A O 1
ATOM 818 N N . ASP A 1 112 ? -4.198 -6.811 3.964 1.00 95.50 112 ASP A N 1
ATOM 819 C CA . ASP A 1 112 ? -5.271 -7.780 3.795 1.00 95.50 112 ASP A CA 1
ATOM 820 C C . ASP A 1 112 ? -6.038 -7.396 2.526 1.00 95.50 112 ASP A C 1
ATOM 822 O O . ASP A 1 112 ? -6.416 -6.235 2.345 1.00 95.50 112 ASP A O 1
ATOM 826 N N . VAL A 1 113 ? -6.246 -8.357 1.627 1.00 96.31 113 VAL A N 1
ATOM 827 C CA . VAL A 1 113 ? -7.112 -8.183 0.454 1.00 96.31 113 VAL A CA 1
ATOM 828 C C . VAL A 1 113 ? -8.371 -8.978 0.709 1.00 96.31 113 VAL A C 1
ATOM 830 O O . VAL A 1 113 ? -8.296 -10.179 0.941 1.00 96.31 113 VAL A O 1
ATOM 833 N N . VAL A 1 114 ? -9.521 -8.316 0.662 1.00 95.44 114 VAL A N 1
ATOM 834 C CA . VAL A 1 114 ? -10.814 -8.954 0.905 1.00 95.44 114 VAL A CA 1
ATOM 835 C C . VAL A 1 114 ? -11.641 -8.895 -0.366 1.00 95.44 114 VAL A C 1
ATOM 837 O O . VAL A 1 114 ? -11.839 -7.820 -0.930 1.00 95.44 114 VAL A O 1
ATOM 840 N N . GLN A 1 115 ? -12.151 -10.045 -0.790 1.00 95.06 115 GLN A N 1
ATOM 841 C CA . GLN A 1 115 ? -13.108 -10.158 -1.880 1.00 95.06 115 GLN A CA 1
ATOM 842 C C . GLN A 1 115 ? -14.320 -10.945 -1.387 1.00 95.06 115 GLN A C 1
ATOM 844 O O . GLN A 1 115 ? -14.172 -12.025 -0.820 1.00 95.06 115 GLN A O 1
ATOM 849 N N . ASP A 1 116 ? -15.517 -10.389 -1.575 1.00 92.00 116 ASP A N 1
ATOM 850 C CA . ASP A 1 116 ? -16.782 -11.030 -1.194 1.00 92.00 116 ASP A CA 1
ATOM 851 C C . ASP A 1 116 ? -16.792 -11.530 0.266 1.00 92.00 116 ASP A C 1
ATOM 853 O O . ASP A 1 116 ? -17.273 -12.618 0.569 1.00 92.00 116 ASP A O 1
ATOM 857 N N . GLY A 1 117 ? -16.196 -10.748 1.176 1.00 92.12 117 GLY A N 1
ATOM 858 C CA . GLY A 1 117 ? -16.081 -11.071 2.605 1.00 92.12 117 GLY A CA 1
ATOM 859 C C . GLY A 1 117 ? -14.974 -12.066 2.972 1.00 92.12 117 GLY A C 1
ATOM 860 O O . GLY A 1 117 ? -14.786 -12.347 4.153 1.00 92.12 117 GLY A O 1
ATOM 861 N N . HIS A 1 118 ? -14.214 -12.570 1.998 1.00 93.31 118 HIS A N 1
ATOM 862 C CA . HIS A 1 118 ? -13.140 -13.536 2.210 1.00 93.31 118 HIS A CA 1
ATOM 863 C C . HIS A 1 118 ? -11.772 -12.881 2.046 1.00 93.31 118 HIS A C 1
ATOM 865 O O . HIS A 1 118 ? -11.511 -12.210 1.046 1.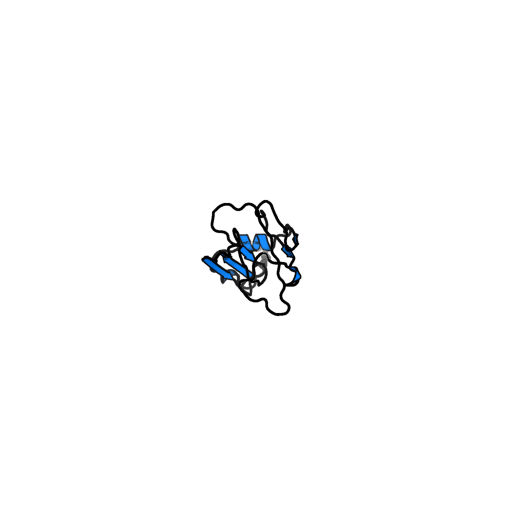00 93.31 118 HIS A O 1
ATOM 871 N N . VAL A 1 119 ? -10.880 -13.109 3.010 1.00 94.56 119 VAL A N 1
ATOM 872 C CA . VAL A 1 119 ? -9.481 -12.694 2.881 1.00 94.56 119 VAL A CA 1
ATOM 873 C C . VAL A 1 119 ? -8.783 -13.585 1.852 1.00 94.56 119 VAL A C 1
ATOM 875 O O . VAL A 1 119 ? -8.853 -14.815 1.919 1.00 94.56 119 VAL A O 1
ATOM 878 N N . LEU A 1 120 ? -8.115 -12.960 0.887 1.00 95.38 120 LEU A N 1
ATOM 879 C CA . LEU A 1 120 ? -7.346 -13.630 -0.150 1.00 95.38 120 LEU A CA 1
ATOM 880 C C . LEU A 1 120 ? -5.901 -13.820 0.300 1.00 95.38 120 LEU A C 1
ATOM 882 O O . LEU A 1 120 ? -5.252 -12.890 0.779 1.00 95.38 120 LEU A O 1
ATOM 886 N N . LYS A 1 121 ? -5.371 -15.025 0.082 1.00 95.62 121 LYS A N 1
ATOM 887 C CA . LYS A 1 121 ? -3.966 -15.321 0.362 1.00 95.62 121 LYS A CA 1
ATOM 888 C C . LYS A 1 121 ? -3.079 -14.772 -0.756 1.00 95.62 121 LYS A C 1
ATOM 890 O O . LYS A 1 121 ? -3.346 -15.077 -1.920 1.00 95.62 121 LYS A O 1
ATOM 895 N N . PRO A 1 122 ? -2.002 -14.045 -0.426 1.00 96.31 122 PRO A N 1
ATOM 896 C CA . PRO A 1 122 ? -1.026 -13.642 -1.423 1.00 96.31 122 PRO A CA 1
ATOM 897 C C . PRO A 1 122 ? -0.304 -14.867 -1.990 1.00 96.31 122 PRO A C 1
ATOM 899 O O . PRO A 1 122 ? 0.005 -15.815 -1.263 1.00 96.31 122 PRO A O 1
ATOM 902 N N . VAL A 1 123 ? 0.011 -14.829 -3.281 1.00 97.50 123 VAL A N 1
ATOM 903 C CA . VAL A 1 123 ? 0.808 -15.860 -3.959 1.00 97.50 123 VAL A CA 1
ATOM 904 C C . VAL A 1 123 ? 2.301 -15.546 -3.910 1.00 97.50 123 VAL A C 1
ATOM 906 O O . VAL A 1 123 ? 3.123 -16.460 -3.979 1.00 97.50 123 VAL A O 1
ATOM 909 N N . ALA A 1 124 ? 2.679 -14.270 -3.770 1.00 97.19 124 ALA A N 1
ATOM 910 C CA . ALA A 1 124 ? 4.073 -13.874 -3.594 1.00 97.19 124 ALA A CA 1
ATOM 911 C C . ALA A 1 124 ? 4.214 -12.532 -2.868 1.00 97.19 124 ALA A C 1
ATOM 913 O O . ALA A 1 124 ? 3.361 -11.655 -2.942 1.00 97.19 124 ALA A O 1
ATOM 914 N N . PHE A 1 125 ? 5.356 -12.326 -2.213 1.00 96.88 125 PHE A N 1
ATOM 915 C CA . PHE A 1 125 ? 5.725 -11.024 -1.660 1.00 96.88 125 PHE A CA 1
ATOM 916 C C . PHE A 1 125 ? 7.212 -10.734 -1.860 1.00 96.88 125 PHE A C 1
ATOM 918 O O . PHE A 1 125 ? 8.049 -11.648 -1.889 1.00 96.88 125 PHE A O 1
ATOM 925 N N . SER A 1 126 ? 7.529 -9.446 -1.946 1.00 97.06 126 SER A N 1
ATOM 926 C CA . SER A 1 126 ? 8.881 -8.903 -1.989 1.00 97.06 126 SER A CA 1
ATOM 927 C C . SER A 1 126 ? 8.929 -7.553 -1.268 1.00 97.06 126 SER A C 1
ATOM 929 O O . SER A 1 126 ? 7.910 -6.880 -1.115 1.00 97.06 126 SER A O 1
ATOM 931 N N . GLY A 1 127 ? 10.103 -7.146 -0.802 1.00 95.88 127 GLY A N 1
ATOM 932 C CA . GLY A 1 127 ? 10.292 -5.860 -0.140 1.00 95.88 127 GLY A CA 1
ATOM 933 C C . GLY A 1 127 ? 11.755 -5.622 0.190 1.00 95.88 127 GLY A C 1
ATOM 934 O O . GLY A 1 127 ? 12.504 -6.579 0.372 1.00 95.88 127 GLY A O 1
ATOM 935 N N . ALA A 1 128 ? 12.126 -4.354 0.294 1.00 95.00 128 ALA A N 1
ATOM 936 C CA . ALA A 1 128 ? 13.445 -3.907 0.713 1.00 95.00 128 ALA A CA 1
ATOM 937 C C . ALA A 1 128 ? 13.279 -2.766 1.708 1.00 95.00 128 ALA A C 1
ATOM 939 O O . ALA A 1 128 ? 12.287 -2.034 1.664 1.00 95.00 128 ALA A O 1
ATOM 940 N N . THR A 1 129 ? 14.212 -2.637 2.645 1.00 93.62 129 THR A N 1
ATOM 941 C CA . THR A 1 129 ? 14.088 -1.630 3.702 1.00 93.62 129 THR A CA 1
ATOM 942 C C . THR A 1 129 ? 14.731 -0.293 3.363 1.00 93.62 129 THR A C 1
ATOM 944 O O . THR A 1 129 ? 14.398 0.707 3.988 1.00 93.62 129 THR A O 1
ATOM 947 N N . ASP A 1 130 ? 15.603 -0.327 2.370 1.00 92.38 130 ASP A N 1
ATOM 948 C CA . ASP A 1 130 ? 16.589 0.644 1.910 1.00 92.38 130 ASP A CA 1
ATOM 949 C C . ASP A 1 130 ? 16.352 0.999 0.428 1.00 92.38 130 ASP A C 1
ATOM 951 O O . ASP A 1 130 ? 17.281 1.214 -0.341 1.00 92.38 130 ASP A O 1
ATOM 955 N N . CYS A 1 131 ? 15.083 1.025 0.011 1.00 94.00 131 CYS A N 1
ATOM 956 C CA . CYS A 1 131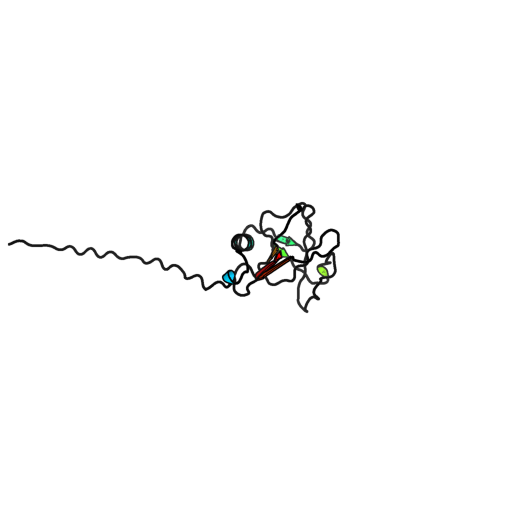 ? 14.654 1.447 -1.320 1.00 94.00 131 CYS A CA 1
ATOM 957 C C . CYS A 1 131 ? 13.637 2.583 -1.183 1.00 94.00 131 CYS A C 1
ATOM 959 O O . CYS A 1 131 ? 12.480 2.366 -0.815 1.00 94.00 131 CYS A O 1
ATOM 961 N N . ASP A 1 132 ? 14.065 3.807 -1.469 1.00 94.06 132 ASP A N 1
ATOM 962 C CA . ASP A 1 132 ? 13.194 4.969 -1.338 1.00 94.06 132 ASP A CA 1
ATOM 963 C C . ASP A 1 132 ? 12.037 4.928 -2.343 1.00 94.06 132 ASP A C 1
ATOM 965 O O . ASP A 1 132 ? 12.170 4.543 -3.507 1.00 94.06 132 ASP A O 1
ATOM 969 N N . GLY A 1 133 ? 10.854 5.321 -1.872 1.00 95.06 133 GLY A N 1
ATOM 970 C CA . GLY A 1 133 ? 9.626 5.329 -2.667 1.00 95.06 133 GLY A CA 1
ATOM 971 C C . GLY A 1 133 ? 8.867 3.998 -2.716 1.00 95.06 133 GLY A C 1
ATOM 972 O O . GLY A 1 133 ? 7.700 4.004 -3.109 1.00 95.06 133 GLY A O 1
ATOM 973 N N . ILE A 1 134 ? 9.451 2.874 -2.276 1.00 97.19 134 ILE A N 1
ATOM 974 C CA . ILE A 1 134 ? 8.748 1.582 -2.195 1.00 97.19 134 ILE A CA 1
ATOM 975 C C . ILE A 1 134 ? 9.325 0.655 -1.114 1.00 97.19 134 ILE A C 1
ATOM 977 O O . ILE A 1 134 ? 10.502 0.324 -1.096 1.00 97.19 134 ILE A O 1
ATOM 981 N N . ARG A 1 135 ? 8.461 0.140 -0.236 1.00 97.44 135 ARG A N 1
ATOM 982 C CA . ARG A 1 135 ? 8.843 -0.735 0.885 1.00 97.44 135 ARG A CA 1
ATOM 983 C C . ARG A 1 135 ? 8.441 -2.192 0.686 1.00 97.44 135 ARG A C 1
ATOM 985 O O . ARG A 1 135 ? 9.126 -3.104 1.150 1.00 97.44 135 ARG A O 1
ATOM 992 N N . LYS A 1 136 ? 7.292 -2.434 0.056 1.00 97.12 136 LYS A N 1
ATOM 993 C CA . LYS A 1 136 ? 6.703 -3.773 -0.065 1.00 97.12 136 LYS A CA 1
ATOM 994 C C . LYS A 1 136 ? 5.890 -3.882 -1.343 1.00 97.12 136 LYS A C 1
ATOM 996 O O . LYS A 1 136 ? 5.249 -2.922 -1.751 1.00 97.12 136 LYS A O 1
ATOM 1001 N N . THR A 1 137 ? 5.870 -5.070 -1.922 1.00 97.44 137 THR A N 1
ATOM 1002 C CA . THR A 1 137 ? 4.988 -5.442 -3.024 1.00 97.44 137 THR A CA 1
ATOM 1003 C C . THR A 1 137 ? 4.485 -6.868 -2.812 1.00 97.44 137 THR A C 1
ATOM 1005 O O . THR A 1 137 ? 5.220 -7.743 -2.343 1.00 97.44 137 THR A O 1
ATOM 1008 N N . VAL A 1 138 ? 3.204 -7.084 -3.080 1.00 97.75 138 VAL A N 1
ATOM 1009 C CA . VAL A 1 138 ? 2.493 -8.346 -2.862 1.00 97.75 138 VAL A CA 1
ATOM 1010 C C . VAL A 1 138 ? 1.711 -8.679 -4.123 1.00 97.75 138 VAL A C 1
ATOM 1012 O O . VAL A 1 138 ? 1.129 -7.781 -4.726 1.00 97.75 138 VAL A O 1
ATOM 1015 N N . LYS A 1 139 ? 1.729 -9.950 -4.516 1.00 96.44 139 LYS A N 1
ATOM 1016 C CA . LYS A 1 139 ? 0.921 -10.526 -5.591 1.00 96.44 139 LYS A CA 1
ATOM 1017 C C . LYS A 1 139 ? -0.031 -11.548 -5.003 1.00 96.44 139 LYS A C 1
ATOM 1019 O O . LYS A 1 139 ? 0.419 -12.260 -4.074 1.00 96.44 139 LYS A O 1
#

Foldseek 3Di:
DDDDDDDDDDDDPPPDPPPPPDPFCCVQWPDHCPVVLCLLPDPPAAEDEFAAEEQADDPGHHHYDWDQPVVSPDPDDAPDDDDPPDTDGDYHYNDDDPDDDKDWDQDDDDDWDDDPNDTDDFPDKTADPRHHSTGIMTD